Protein AF-S8DTM2-F1 (afdb_monomer_lite)

Radius of gyration: 13.1 Å; chains: 1; bounding box: 37×18×28 Å

Organism: Fomitopsis schrenkii (NCBI:txid2126942)

Secondary structure (DSSP, 8-state):
-HHHHS-SSHHHHHHHHHHH-----GGGG-TT--TTTS----HHHHHHTTHHHHH--

Foldseek 3Di:
DVCLVPDPDPVVNVVCCVVPVDDDDPQVVDPVRDVVVVPPPPCVVCVVVVVCVVPPD

pLDDT: mean 71.71, std 9.57, range [54.06, 86.5]

Structure (mmCIF, N/CA/C/O backbone):
data_AF-S8DTM2-F1
#
_entry.id   AF-S8DTM2-F1
#
loop_
_atom_site.group_PDB
_atom_site.id
_atom_site.type_symbol
_atom_site.label_atom_id
_atom_site.label_alt_id
_atom_site.label_comp_id
_atom_site.label_asym_id
_atom_site.label_entity_id
_atom_site.label_seq_id
_atom_site.pdbx_PDB_ins_code
_atom_site.Cartn_x
_atom_site.Cartn_y
_atom_site.Cartn_z
_atom_site.occupancy
_atom_site.B_iso_or_equiv
_atom_site.auth_seq_id
_atom_site.auth_comp_id
_atom_site.auth_asym_id
_atom_site.auth_atom_id
_atom_site.pdbx_PDB_model_num
ATOM 1 N N . ALA A 1 1 ? -11.892 -4.740 -5.909 1.00 69.25 1 ALA A N 1
ATOM 2 C CA . ALA A 1 1 ? -12.136 -3.432 -5.253 1.00 69.25 1 ALA A CA 1
ATOM 3 C C . ALA A 1 1 ? -13.618 -3.106 -5.028 1.00 69.25 1 ALA A C 1
ATOM 5 O O . ALA A 1 1 ? -13.948 -2.602 -3.961 1.00 69.25 1 ALA A O 1
ATOM 6 N N . VAL A 1 2 ? -14.511 -3.400 -5.984 1.00 76.81 2 VAL A N 1
ATOM 7 C CA . VAL A 1 2 ? -15.960 -3.094 -5.910 1.00 76.81 2 VAL A CA 1
ATOM 8 C C . VAL A 1 2 ? -16.618 -3.654 -4.636 1.00 76.81 2 VAL A C 1
ATOM 10 O O . VAL A 1 2 ? -17.164 -2.895 -3.846 1.00 76.81 2 VAL A O 1
ATOM 13 N N . ALA A 1 3 ? -16.389 -4.935 -4.323 1.00 76.38 3 ALA A N 1
ATOM 14 C CA . ALA A 1 3 ? -16.903 -5.570 -3.102 1.00 76.38 3 ALA A CA 1
ATOM 15 C C . ALA A 1 3 ? -16.430 -4.921 -1.781 1.00 76.38 3 ALA A C 1
ATOM 17 O O . ALA A 1 3 ? -17.108 -5.026 -0.765 1.00 76.38 3 ALA A O 1
ATOM 18 N N . TRP A 1 4 ? -15.272 -4.244 -1.770 1.00 79.50 4 TRP A N 1
ATOM 19 C CA . TRP A 1 4 ? -14.801 -3.499 -0.594 1.00 79.50 4 TRP A CA 1
ATOM 20 C C . TRP A 1 4 ? -15.527 -2.155 -0.449 1.00 79.50 4 TRP A C 1
ATOM 22 O O . TRP A 1 4 ? -15.859 -1.755 0.666 1.00 79.50 4 TRP A O 1
ATOM 32 N N . ARG A 1 5 ? -15.802 -1.464 -1.565 1.00 77.25 5 ARG A N 1
ATOM 33 C CA . ARG A 1 5 ? -16.578 -0.212 -1.581 1.00 77.25 5 ARG A CA 1
ATOM 34 C C . ARG A 1 5 ? -18.000 -0.453 -1.084 1.00 77.25 5 ARG A C 1
ATOM 36 O O . ARG A 1 5 ? -18.445 0.237 -0.169 1.00 77.25 5 ARG A O 1
ATOM 43 N N . ASP A 1 6 ? -18.650 -1.465 -1.648 1.00 81.69 6 ASP A N 1
ATOM 44 C CA . ASP A 1 6 ? -20.065 -1.768 -1.414 1.00 81.69 6 ASP A CA 1
ATOM 45 C C . ASP A 1 6 ? -20.305 -2.513 -0.088 1.00 81.69 6 ASP A C 1
ATOM 47 O O . ASP A 1 6 ? -21.443 -2.747 0.308 1.00 81.69 6 ASP A O 1
ATOM 51 N N . ALA A 1 7 ? -19.242 -2.862 0.647 1.00 81.62 7 ALA A N 1
ATOM 52 C CA . ALA A 1 7 ? -19.376 -3.457 1.969 1.00 81.62 7 ALA A CA 1
ATOM 53 C C . ALA A 1 7 ? -20.006 -2.454 2.965 1.00 81.62 7 ALA A C 1
ATOM 55 O O . ALA A 1 7 ? -19.449 -1.364 3.153 1.00 81.62 7 ALA A O 1
ATOM 56 N N . PRO A 1 8 ? -21.093 -2.837 3.667 1.00 79.56 8 PRO A N 1
ATOM 57 C CA . PRO A 1 8 ? -21.842 -1.933 4.546 1.00 79.56 8 PRO A CA 1
ATOM 58 C C . PRO A 1 8 ? -21.112 -1.643 5.864 1.00 79.56 8 PRO A C 1
ATOM 60 O O . PRO A 1 8 ? -21.219 -0.554 6.419 1.00 79.56 8 PRO A O 1
ATOM 63 N N . ASN A 1 9 ? -20.303 -2.594 6.348 1.00 86.50 9 ASN A N 1
ATOM 64 C CA . ASN A 1 9 ? -19.682 -2.511 7.669 1.00 86.50 9 ASN A CA 1
ATOM 65 C C . ASN A 1 9 ? -18.162 -2.358 7.571 1.00 86.50 9 ASN A C 1
ATOM 67 O O . ASN A 1 9 ? -17.480 -3.056 6.812 1.00 86.50 9 ASN A O 1
ATOM 71 N N . LYS A 1 10 ? -17.599 -1.513 8.444 1.00 81.75 10 LYS A N 1
ATOM 72 C CA . LYS A 1 10 ? -16.145 -1.292 8.570 1.00 81.75 10 LYS A CA 1
ATOM 73 C C . LYS A 1 10 ? -15.386 -2.588 8.900 1.00 81.75 10 LYS A C 1
ATOM 75 O O . LYS A 1 10 ? -14.266 -2.789 8.432 1.00 81.75 10 LYS A O 1
ATOM 80 N N . THR A 1 11 ? -16.016 -3.498 9.642 1.00 83.44 11 THR A N 1
ATOM 81 C CA . THR A 1 11 ? -15.483 -4.831 9.965 1.00 83.44 11 THR A CA 1
ATOM 82 C C . THR A 1 11 ? -15.380 -5.715 8.724 1.00 83.44 11 THR A C 1
ATOM 84 O O . THR A 1 11 ? -14.362 -6.370 8.512 1.00 83.44 11 THR A O 1
ATOM 87 N N . THR A 1 12 ? -16.396 -5.686 7.860 1.00 82.00 12 THR A N 1
ATOM 88 C CA . THR A 1 12 ? -16.414 -6.431 6.594 1.00 82.00 12 THR A CA 1
ATOM 89 C C . THR A 1 12 ? -15.375 -5.873 5.626 1.00 82.00 12 THR A C 1
ATOM 91 O O . THR A 1 12 ? -14.624 -6.647 5.038 1.00 82.00 12 THR A O 1
ATOM 94 N N . ARG A 1 13 ? -15.219 -4.542 5.559 1.00 82.19 13 ARG A N 1
ATOM 95 C CA . ARG A 1 13 ? -14.121 -3.885 4.828 1.00 82.19 13 ARG A CA 1
ATOM 96 C C . ARG A 1 13 ? -12.742 -4.325 5.322 1.00 82.19 13 ARG A C 1
ATOM 98 O O . ARG A 1 13 ? -11.887 -4.651 4.505 1.00 82.19 13 ARG A O 1
ATOM 105 N N . LYS A 1 14 ? -12.519 -4.396 6.640 1.00 83.06 14 LYS A N 1
ATOM 106 C CA . LYS A 1 14 ? -11.259 -4.917 7.207 1.00 83.06 14 LYS A CA 1
ATOM 107 C C . LYS A 1 14 ? -11.028 -6.391 6.861 1.00 83.06 14 LYS A C 1
ATOM 109 O O . LYS A 1 14 ? -9.910 -6.743 6.503 1.00 83.06 14 LYS A O 1
ATOM 114 N N . LYS A 1 15 ? -12.058 -7.244 6.920 1.00 85.06 15 LYS A N 1
ATOM 115 C CA . LYS A 1 15 ? -11.952 -8.663 6.525 1.00 85.06 15 LYS A CA 1
ATOM 116 C C . LYS A 1 15 ? -11.626 -8.820 5.037 1.00 85.06 15 LYS A C 1
ATOM 118 O O . LYS A 1 15 ? -10.735 -9.588 4.694 1.00 85.06 15 LYS A O 1
ATOM 123 N N . LEU A 1 16 ? -12.300 -8.066 4.169 1.00 83.00 16 LEU A N 1
ATOM 124 C CA . LEU A 1 16 ? -12.039 -8.038 2.726 1.00 83.00 16 LEU A CA 1
ATOM 125 C C . LEU A 1 16 ? -10.626 -7.541 2.416 1.00 83.00 16 LEU A C 1
ATOM 127 O O . LEU A 1 16 ? -9.939 -8.149 1.603 1.00 83.00 16 LEU A O 1
ATOM 131 N N . TYR A 1 17 ? -10.176 -6.488 3.102 1.00 81.62 17 TYR A N 1
ATOM 132 C CA . TYR A 1 17 ? -8.809 -5.992 2.972 1.00 81.62 17 TYR A CA 1
ATOM 133 C C . TYR A 1 17 ? -7.785 -7.030 3.437 1.00 81.62 17 TYR A C 1
ATOM 135 O O . TYR A 1 17 ? -6.835 -7.300 2.724 1.00 81.62 17 TYR A O 1
ATOM 143 N N . LYS A 1 18 ? -8.006 -7.695 4.576 1.00 81.38 18 LYS A N 1
ATOM 144 C CA . LYS A 1 18 ? -7.099 -8.749 5.055 1.00 81.38 18 LYS A CA 1
ATOM 145 C C . LYS A 1 18 ? -7.066 -9.972 4.130 1.00 81.38 18 LYS A C 1
ATOM 147 O O . LYS A 1 18 ? -6.041 -10.631 4.041 1.00 81.38 18 LYS A O 1
ATOM 152 N N . LYS A 1 19 ? -8.178 -10.281 3.454 1.00 82.31 19 LYS A N 1
ATOM 153 C CA . LYS A 1 19 ? -8.286 -11.431 2.545 1.00 82.31 19 LYS A CA 1
ATOM 154 C C . LYS A 1 19 ? -7.680 -11.169 1.165 1.00 82.31 19 LYS A C 1
ATOM 156 O O . LYS A 1 19 ? -7.073 -12.071 0.607 1.00 82.31 19 LYS A O 1
ATOM 161 N N . TYR A 1 20 ? -7.875 -9.973 0.610 1.00 79.38 20 TYR A N 1
ATOM 162 C CA . TYR A 1 20 ? -7.497 -9.665 -0.776 1.00 79.38 20 TYR A CA 1
ATOM 163 C C . TYR A 1 20 ? -6.413 -8.589 -0.906 1.00 79.38 20 TYR A C 1
ATOM 165 O O . TYR A 1 20 ? -5.931 -8.365 -2.006 1.00 79.38 20 TYR A O 1
ATOM 173 N N . GLY A 1 21 ? -6.072 -7.864 0.162 1.00 75.75 21 GLY A N 1
ATOM 174 C CA . GLY A 1 21 ? -5.114 -6.747 0.146 1.00 75.75 21 GLY A CA 1
ATOM 175 C C . GLY A 1 21 ? -5.593 -5.495 -0.599 1.00 75.75 21 GLY A C 1
ATOM 176 O O . GLY A 1 21 ? -4.911 -4.478 -0.614 1.00 75.75 21 GLY A O 1
ATOM 177 N N . VAL A 1 22 ? -6.775 -5.534 -1.220 1.00 76.06 22 VAL A N 1
ATOM 178 C CA . VAL A 1 22 ? -7.253 -4.466 -2.104 1.00 76.06 22 VAL A CA 1
ATOM 179 C C . VAL A 1 22 ? -8.212 -3.526 -1.376 1.00 76.06 22 VAL A C 1
ATOM 18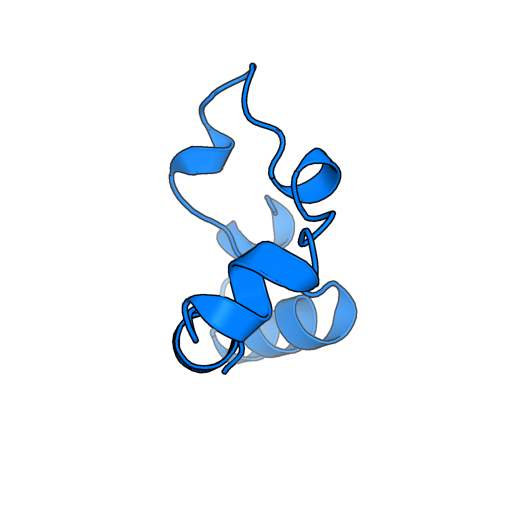1 O O . VAL A 1 22 ? -9.224 -3.952 -0.811 1.00 76.06 22 VAL A O 1
ATOM 184 N N . ARG A 1 23 ? -7.935 -2.222 -1.468 1.00 79.56 23 ARG A N 1
ATOM 185 C CA . ARG A 1 23 ? -8.800 -1.131 -1.000 1.00 79.56 23 ARG A CA 1
ATOM 186 C C . ARG A 1 23 ? -9.379 -0.355 -2.185 1.00 79.56 23 AR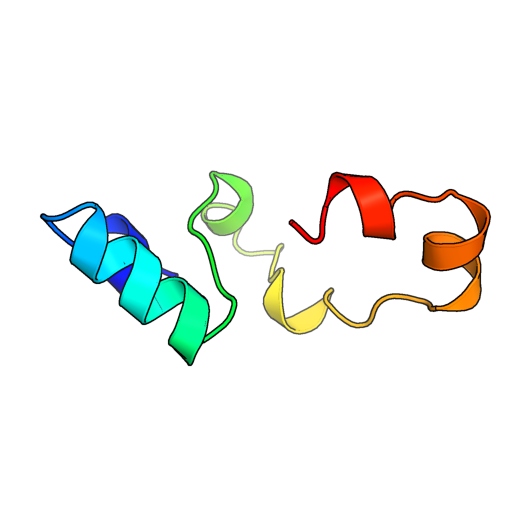G A C 1
ATOM 188 O O . ARG A 1 23 ? -8.734 -0.225 -3.223 1.00 79.56 23 ARG A O 1
ATOM 195 N N . TRP A 1 24 ? -10.600 0.160 -2.032 1.00 77.00 24 TRP A N 1
ATOM 196 C CA . TRP A 1 24 ? -11.178 1.067 -3.024 1.00 77.00 24 TRP A CA 1
ATOM 197 C C . TRP A 1 24 ? -10.601 2.480 -2.873 1.00 77.00 24 TRP A C 1
ATOM 199 O O . TRP A 1 24 ? -10.519 3.012 -1.764 1.00 77.00 24 TRP A O 1
ATOM 209 N N . SER A 1 25 ? -10.229 3.069 -4.002 1.00 77.81 25 SER A N 1
ATOM 210 C CA . SER A 1 25 ? -9.745 4.439 -4.162 1.00 77.81 25 SER A CA 1
ATOM 211 C C . SER A 1 25 ? -10.288 5.003 -5.475 1.00 77.81 25 SER A C 1
ATOM 213 O O . SER A 1 25 ? -10.712 4.249 -6.354 1.00 77.81 25 SER A O 1
ATOM 215 N N . GLU A 1 26 ? -10.262 6.324 -5.626 1.00 79.12 26 GLU A N 1
ATOM 216 C CA . GLU A 1 26 ? -10.745 7.006 -6.836 1.00 79.12 26 GLU A CA 1
ATOM 217 C C . GLU A 1 26 ? -9.953 6.622 -8.094 1.00 79.12 26 GLU A C 1
ATOM 219 O O . GLU A 1 26 ? -10.500 6.642 -9.194 1.00 79.12 26 GLU A O 1
ATOM 224 N N . PHE A 1 27 ? -8.717 6.143 -7.920 1.00 72.88 27 PHE A N 1
ATOM 225 C CA . PHE A 1 27 ? -7.882 5.589 -8.987 1.00 72.88 27 PHE A CA 1
ATOM 226 C C . PHE A 1 27 ? -8.527 4.409 -9.735 1.00 72.88 27 PHE A C 1
ATOM 228 O O . PHE A 1 27 ? -8.227 4.198 -10.902 1.00 72.88 27 PHE A O 1
ATOM 235 N N . TRP A 1 28 ? -9.464 3.677 -9.118 1.00 74.44 28 TRP A N 1
ATOM 236 C CA . TRP A 1 28 ? -10.200 2.589 -9.779 1.00 74.44 28 TRP A CA 1
ATOM 237 C C . TRP A 1 28 ? -11.239 3.064 -10.810 1.00 74.44 28 TRP A C 1
ATOM 239 O O . TRP A 1 28 ? -11.847 2.229 -11.475 1.00 74.44 28 TRP A O 1
ATOM 249 N N . ARG A 1 29 ? -11.497 4.376 -10.929 1.00 78.19 29 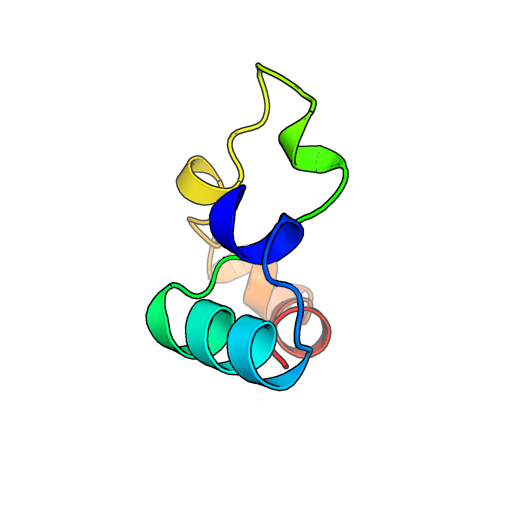ARG A N 1
ATOM 250 C CA . ARG A 1 29 ? -12.374 4.934 -11.977 1.00 78.19 29 ARG A CA 1
ATOM 251 C C . ARG A 1 29 ? -11.662 5.124 -13.314 1.00 78.19 29 ARG A C 1
ATOM 253 O O . ARG A 1 29 ? -12.340 5.310 -14.320 1.00 78.19 29 ARG A O 1
ATOM 260 N N . LEU A 1 30 ? -10.331 5.106 -13.332 1.00 81.25 30 LEU A N 1
ATOM 261 C CA . LEU A 1 30 ? -9.561 5.339 -14.545 1.00 81.25 30 LEU A CA 1
ATOM 262 C C . LEU A 1 30 ? -9.378 4.006 -15.291 1.00 81.25 30 LEU A C 1
ATOM 264 O O . LEU A 1 30 ? -8.723 3.110 -14.764 1.00 81.25 30 LEU A O 1
ATOM 268 N N . PRO A 1 31 ? -9.926 3.847 -16.511 1.00 74.94 31 PRO A N 1
ATOM 269 C CA . PRO A 1 31 ? -9.917 2.565 -17.225 1.00 74.94 31 PRO A CA 1
ATOM 270 C C . PRO A 1 31 ? -8.515 2.120 -17.667 1.00 74.94 31 PRO A C 1
ATOM 272 O O . PRO A 1 31 ? -8.303 0.941 -17.933 1.00 74.94 31 PRO A O 1
ATOM 275 N N . TYR A 1 32 ? -7.553 3.044 -17.726 1.00 78.69 32 TYR A N 1
ATOM 276 C CA . TYR A 1 32 ? -6.151 2.751 -18.030 1.00 78.69 32 TYR A CA 1
ATOM 277 C C . TYR A 1 32 ? -5.319 2.404 -16.786 1.00 78.69 32 TYR A C 1
ATOM 279 O O . TYR A 1 32 ? -4.177 1.963 -16.910 1.00 78.69 32 TYR A O 1
ATOM 287 N N . TRP A 1 33 ? -5.860 2.630 -15.586 1.00 68.12 33 TRP A N 1
ATOM 288 C CA . TRP A 1 33 ? -5.132 2.486 -14.334 1.00 68.12 33 TRP A CA 1
ATOM 289 C C . TRP A 1 33 ? -5.625 1.258 -13.575 1.00 68.12 33 TRP A C 1
ATOM 291 O O . TRP A 1 33 ? -6.640 1.283 -12.881 1.00 68.12 33 TRP A O 1
ATOM 301 N N . ASP A 1 34 ? -4.878 0.167 -13.702 1.00 71.06 34 ASP A N 1
ATOM 302 C CA . ASP A 1 34 ? -5.131 -1.075 -12.982 1.00 71.06 34 ASP A CA 1
ATOM 303 C C . ASP A 1 34 ? -4.099 -1.224 -11.853 1.00 71.06 34 ASP A C 1
ATOM 305 O O . ASP A 1 34 ? -2.999 -1.738 -12.075 1.00 71.06 34 ASP A O 1
ATOM 309 N N . PRO A 1 35 ? -4.406 -0.773 -10.623 1.00 67.81 35 PRO A N 1
ATOM 310 C CA . PRO A 1 35 ? -3.439 -0.817 -9.533 1.00 67.81 35 PRO A CA 1
ATOM 311 C C . PRO A 1 35 ? -3.050 -2.255 -9.170 1.00 67.81 35 PRO A C 1
ATOM 313 O O . PRO A 1 35 ? -1.980 -2.455 -8.622 1.00 67.81 35 PRO A O 1
ATOM 316 N N . THR A 1 36 ? -3.851 -3.271 -9.507 1.00 70.94 36 THR A N 1
ATOM 317 C CA . THR A 1 36 ? -3.463 -4.678 -9.323 1.00 70.94 36 THR A CA 1
ATOM 318 C C . THR A 1 36 ? -2.338 -5.118 -10.262 1.00 70.94 36 THR A C 1
ATOM 320 O O . THR A 1 36 ? -1.536 -5.961 -9.872 1.00 70.94 36 THR A O 1
ATOM 323 N N . LYS A 1 37 ? -2.226 -4.526 -11.456 1.00 68.06 37 LYS A N 1
ATOM 324 C CA . LYS A 1 37 ? -1.125 -4.780 -12.405 1.00 68.06 37 LYS A CA 1
ATOM 325 C C . LYS A 1 37 ? 0.127 -3.951 -12.112 1.00 68.06 37 LYS A C 1
ATOM 327 O O . LYS A 1 37 ? 1.226 -4.383 -12.435 1.00 68.06 37 LYS A O 1
ATOM 332 N N . PHE A 1 38 ? -0.031 -2.796 -11.466 1.00 62.47 38 PHE A N 1
ATOM 333 C CA . PHE A 1 38 ? 1.072 -1.902 -11.085 1.00 62.47 38 PHE A CA 1
ATOM 334 C C . PHE A 1 38 ? 1.566 -2.104 -9.637 1.00 62.47 38 PHE A C 1
ATOM 336 O O . PHE A 1 38 ? 2.412 -1.355 -9.163 1.00 62.47 38 PHE A O 1
ATOM 343 N N . VAL A 1 39 ? 1.074 -3.133 -8.932 1.00 60.97 39 VAL A N 1
ATOM 344 C CA . VAL A 1 39 ? 1.541 -3.558 -7.590 1.00 60.97 39 VAL A CA 1
ATOM 345 C C . VAL A 1 39 ? 2.838 -4.377 -7.646 1.00 60.97 39 VAL A C 1
ATOM 347 O O . VAL A 1 39 ? 3.317 -4.861 -6.621 1.00 60.97 39 VAL A O 1
ATOM 350 N N . VAL A 1 40 ? 3.478 -4.494 -8.814 1.00 61.56 40 VAL A N 1
ATOM 351 C CA . VAL A 1 40 ? 4.892 -4.883 -8.860 1.00 61.56 40 VAL A CA 1
ATOM 352 C C . VAL A 1 40 ? 5.690 -3.713 -8.298 1.00 61.56 40 VAL A C 1
ATOM 354 O O . VAL A 1 40 ? 6.107 -2.800 -9.002 1.00 61.56 40 VAL A O 1
ATOM 357 N N . ILE A 1 41 ? 5.811 -3.717 -6.977 1.00 59.12 41 ILE A N 1
ATOM 358 C CA . ILE A 1 41 ? 6.665 -2.822 -6.224 1.00 59.12 41 ILE A CA 1
ATOM 359 C C . ILE A 1 41 ? 8.071 -3.099 -6.735 1.00 59.12 41 ILE A C 1
ATOM 361 O O . ILE A 1 41 ? 8.626 -4.162 -6.456 1.00 59.12 41 ILE A O 1
ATOM 365 N N . ASP A 1 42 ? 8.631 -2.169 -7.505 1.00 59.72 42 ASP A N 1
ATOM 366 C CA . ASP A 1 42 ? 10.064 -2.172 -7.742 1.00 59.72 42 ASP A CA 1
ATOM 367 C C . ASP A 1 42 ? 10.721 -2.044 -6.365 1.00 59.72 42 ASP A C 1
ATOM 369 O O . ASP A 1 42 ? 10.683 -0.990 -5.719 1.00 59.72 42 ASP A O 1
ATOM 373 N N . GLY A 1 43 ? 11.192 -3.183 -5.853 1.00 57.91 43 GLY A N 1
ATOM 374 C CA . GLY A 1 43 ? 11.675 -3.296 -4.483 1.00 57.91 43 GLY A CA 1
ATOM 375 C C . GLY A 1 43 ? 12.808 -2.313 -4.229 1.00 57.91 43 GLY A C 1
ATOM 376 O O . GLY A 1 43 ? 12.893 -1.758 -3.140 1.00 57.91 43 GLY A O 1
ATOM 377 N N . MET A 1 44 ? 13.608 -2.026 -5.257 1.00 62.50 44 MET A N 1
ATOM 378 C CA . MET A 1 44 ? 14.709 -1.081 -5.182 1.00 62.50 44 MET A CA 1
ATOM 379 C C . MET A 1 44 ? 14.202 0.342 -4.921 1.00 62.50 44 MET A C 1
ATOM 381 O O . MET A 1 44 ? 14.548 0.917 -3.893 1.00 62.50 44 MET A O 1
ATOM 385 N N . HIS A 1 45 ? 13.325 0.895 -5.763 1.00 62.50 45 HIS A N 1
ATOM 386 C CA . HIS A 1 45 ? 12.843 2.271 -5.583 1.00 62.50 45 HIS A CA 1
ATOM 387 C C . HIS A 1 45 ? 11.935 2.434 -4.363 1.00 62.50 45 HIS A C 1
ATOM 389 O O . HIS A 1 45 ? 12.009 3.445 -3.664 1.00 62.50 45 HIS A O 1
ATOM 395 N N . SER A 1 46 ? 11.082 1.448 -4.074 1.00 58.12 46 SER A N 1
ATOM 396 C CA . SER A 1 46 ? 10.117 1.572 -2.980 1.00 58.12 46 SER A CA 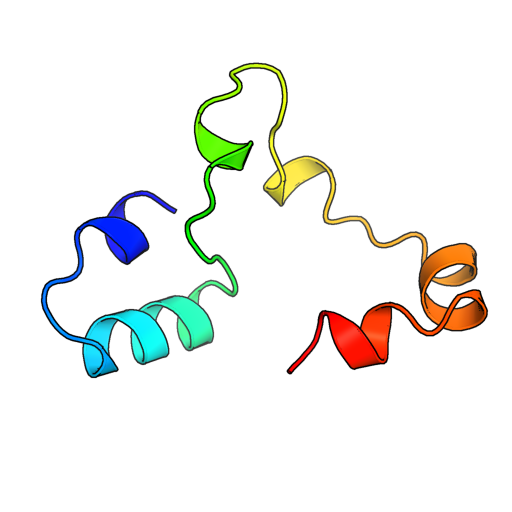1
ATOM 397 C C . SER A 1 46 ? 10.772 1.454 -1.600 1.00 58.12 46 SER A C 1
ATOM 399 O O . SER A 1 46 ? 10.422 2.212 -0.691 1.00 58.12 46 SER A O 1
ATOM 401 N N . LEU A 1 47 ? 11.759 0.560 -1.442 1.00 60.31 47 LEU A N 1
ATOM 402 C CA . LEU A 1 47 ? 12.544 0.463 -0.207 1.00 60.31 47 LEU A CA 1
ATOM 403 C C . LEU A 1 47 ? 13.437 1.693 -0.020 1.00 60.31 47 LEU A C 1
ATOM 405 O O . LEU A 1 47 ? 13.508 2.216 1.089 1.00 60.31 47 LEU A O 1
ATOM 409 N N . PHE A 1 48 ? 14.063 2.191 -1.093 1.00 57.88 48 PHE A N 1
ATOM 410 C CA . PHE A 1 48 ? 14.981 3.332 -1.015 1.00 57.88 48 PHE A CA 1
ATOM 411 C C . PHE A 1 48 ? 14.266 4.653 -0.700 1.00 57.88 48 PHE A C 1
ATOM 413 O O . PHE A 1 48 ? 14.782 5.480 0.045 1.00 57.88 48 PHE A O 1
ATOM 420 N N . LEU A 1 49 ? 13.044 4.836 -1.208 1.00 67.12 49 LEU A N 1
ATOM 421 C CA . LEU A 1 49 ? 12.207 6.004 -0.918 1.00 67.12 49 LEU A CA 1
ATOM 422 C C . LEU A 1 49 ? 11.392 5.867 0.385 1.00 67.12 49 LEU A C 1
ATOM 424 O O . LEU A 1 49 ? 10.613 6.761 0.708 1.00 67.12 49 LEU A O 1
ATOM 428 N N . CYS A 1 50 ? 11.522 4.759 1.130 1.00 61.19 50 CYS A N 1
ATOM 429 C CA . CYS A 1 50 ? 10.775 4.484 2.371 1.00 61.19 50 CYS A CA 1
ATOM 430 C C . CYS A 1 50 ? 9.234 4.572 2.257 1.00 61.19 50 CYS A C 1
ATOM 432 O O . CYS A 1 50 ? 8.519 4.575 3.262 1.00 61.19 50 CYS A O 1
ATOM 434 N N . ILE A 1 51 ? 8.688 4.588 1.042 1.00 64.88 51 ILE A N 1
ATOM 435 C CA . ILE A 1 51 ? 7.242 4.673 0.768 1.00 64.88 51 ILE A CA 1
ATOM 436 C C . ILE A 1 51 ? 6.509 3.409 1.216 1.00 64.88 51 ILE A C 1
ATOM 438 O O . ILE A 1 51 ? 5.327 3.476 1.553 1.00 64.88 51 ILE A O 1
ATOM 442 N N . VAL A 1 52 ? 7.210 2.273 1.307 1.00 58.50 52 VAL A N 1
ATOM 443 C CA . VAL A 1 52 ? 6.647 1.028 1.845 1.00 58.50 52 VAL A CA 1
ATOM 444 C C . VAL A 1 52 ? 6.163 1.226 3.285 1.00 58.50 52 VAL A C 1
ATOM 446 O O . VAL A 1 52 ? 5.079 0.760 3.605 1.00 58.50 52 VAL A O 1
ATOM 449 N N . GLN A 1 53 ? 6.872 1.988 4.132 1.00 59.75 53 GLN A N 1
ATOM 450 C CA . GLN A 1 53 ? 6.422 2.258 5.510 1.00 59.75 53 GLN A CA 1
ATOM 451 C C . GLN A 1 53 ? 5.170 3.145 5.581 1.00 59.75 53 GLN A C 1
ATOM 453 O O . GLN A 1 53 ? 4.378 3.019 6.512 1.00 59.75 53 GLN A O 1
ATOM 458 N N . HIS A 1 54 ? 4.980 4.048 4.616 1.00 59.75 54 HIS A N 1
ATOM 459 C CA . HIS A 1 54 ? 3.816 4.938 4.591 1.00 59.75 54 HIS A CA 1
ATOM 460 C C . HIS A 1 54 ? 2.584 4.296 3.940 1.00 59.75 54 HIS A C 1
ATOM 462 O O . HIS A 1 54 ? 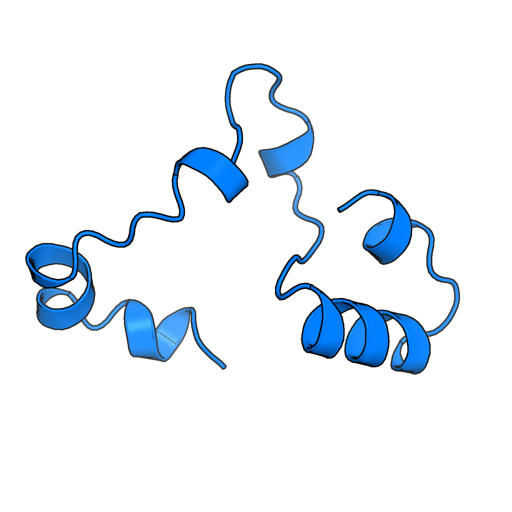1.455 4.629 4.303 1.00 59.75 54 HIS A O 1
ATOM 468 N N . HIS A 1 55 ? 2.785 3.372 2.997 1.00 58.94 55 HIS A N 1
ATOM 469 C CA . HIS A 1 55 ? 1.701 2.739 2.246 1.00 58.94 55 HIS A CA 1
ATOM 470 C C . HIS A 1 55 ? 1.321 1.338 2.749 1.00 58.94 55 HIS A C 1
ATOM 472 O O . HIS A 1 55 ? 0.160 0.954 2.601 1.00 58.94 55 HIS A O 1
ATOM 478 N N . MET A 1 56 ? 2.241 0.595 3.376 1.00 54.06 56 MET A N 1
ATOM 479 C CA . MET A 1 56 ? 1.950 -0.670 4.061 1.00 54.06 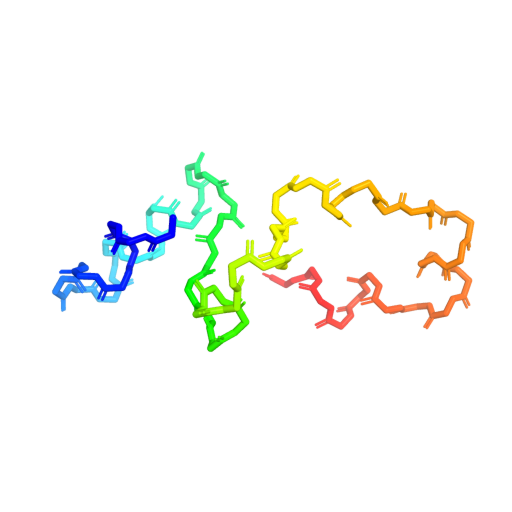56 MET A CA 1
ATOM 480 C C . MET A 1 56 ? 1.721 -0.397 5.555 1.00 54.06 56 MET A C 1
ATOM 482 O O . MET A 1 56 ? 2.669 -0.308 6.331 1.00 54.06 56 MET A O 1
ATOM 486 N N . ARG A 1 57 ? 0.456 -0.270 5.966 1.00 54.56 57 ARG A N 1
ATOM 487 C CA . ARG A 1 57 ? 0.043 -0.215 7.376 1.00 54.56 57 ARG A CA 1
ATOM 488 C C . ARG A 1 57 ? -1.113 -1.170 7.654 1.00 54.56 57 ARG A C 1
ATOM 490 O O . ARG A 1 57 ? -1.968 -1.350 6.754 1.00 54.56 57 ARG A O 1
#

Sequence (57 aa):
AVAWRDAPNKTTRKKLYKKYGVRWSEFWRLPYWDPTKFVVIDGMHSLFLCIVQHHMR